Protein AF-A0A7C4C954-F1 (afdb_monomer_lite)

Sequence (87 aa):
MGGRLKKLQLKQRLSKDNTIITLVNSNVAKNGYKFVFEKPSEICLTCNLRKVCVERLEQGRIYEIIKVRDKKHFCKLLNDFVSVVEV

Structure (mmCIF, N/CA/C/O backbone):
data_AF-A0A7C4C954-F1
#
_entry.id   AF-A0A7C4C954-F1
#
loop_
_atom_site.group_PDB
_atom_site.id
_atom_site.type_symbol
_atom_site.label_atom_id
_atom_site.label_alt_id
_atom_site.label_comp_id
_atom_site.label_asym_id
_atom_site.label_entity_id
_atom_site.label_seq_id
_atom_site.pdbx_PDB_ins_code
_atom_site.Cartn_x
_atom_site.Cartn_y
_atom_site.Cartn_z
_atom_site.occupancy
_atom_site.B_iso_or_equiv
_atom_site.auth_seq_id
_atom_site.auth_comp_id
_atom_site.auth_asym_id
_atom_site.auth_atom_id
_atom_site.pdbx_PDB_model_num
ATOM 1 N N . MET A 1 1 ? -51.653 2.853 -24.451 1.00 47.03 1 MET A N 1
ATOM 2 C CA . MET A 1 1 ? -50.410 2.389 -25.103 1.00 47.03 1 MET A CA 1
ATOM 3 C C . MET A 1 1 ? -49.225 2.685 -24.190 1.00 47.03 1 MET A C 1
ATOM 5 O O . MET A 1 1 ? -49.025 3.833 -23.829 1.00 47.03 1 MET A O 1
ATOM 9 N N . GLY A 1 2 ? -48.543 1.613 -23.772 1.00 42.81 2 GLY A N 1
ATOM 10 C CA . GLY A 1 2 ? -47.255 1.498 -23.064 1.00 42.81 2 GLY A CA 1
ATOM 11 C C . GLY A 1 2 ? -46.611 2.723 -22.408 1.00 42.81 2 GLY A C 1
ATOM 12 O O . GLY A 1 2 ? -45.926 3.499 -23.069 1.00 42.81 2 GLY A O 1
ATOM 13 N N . GLY A 1 3 ? -46.697 2.785 -21.075 1.00 46.28 3 GLY A N 1
ATOM 14 C CA . GLY A 1 3 ? -45.805 3.586 -20.237 1.00 46.28 3 GLY A CA 1
ATOM 15 C C . GLY A 1 3 ? -44.353 3.114 -20.364 1.00 46.28 3 GLY A C 1
ATOM 16 O O . GLY A 1 3 ? -44.047 1.932 -20.201 1.00 46.28 3 GLY A O 1
ATOM 17 N N . ARG A 1 4 ? -43.443 4.042 -20.669 1.00 58.00 4 ARG A N 1
ATOM 18 C CA . ARG A 1 4 ? -42.015 3.762 -20.854 1.00 58.00 4 ARG A CA 1
ATOM 19 C C . ARG A 1 4 ? -41.269 4.024 -19.545 1.00 58.00 4 ARG A C 1
ATOM 21 O O . ARG A 1 4 ? -40.743 5.107 -19.314 1.00 58.00 4 ARG A O 1
ATOM 28 N N . LEU A 1 5 ? -41.233 3.008 -18.686 1.00 54.94 5 LEU A N 1
ATOM 29 C CA . LEU A 1 5 ? -40.340 2.939 -17.529 1.00 54.94 5 LEU A CA 1
ATOM 30 C C . LEU A 1 5 ? -38.883 2.916 -18.023 1.00 54.94 5 LEU A C 1
ATOM 32 O O . LEU A 1 5 ? -38.421 1.906 -18.557 1.00 54.94 5 LEU A O 1
ATOM 36 N N . LYS A 1 6 ? -38.141 4.016 -17.849 1.00 54.28 6 LYS A N 1
ATOM 37 C CA . LYS A 1 6 ? -36.677 4.000 -17.984 1.00 54.28 6 LYS A CA 1
ATOM 38 C C . LYS A 1 6 ? -36.068 3.503 -16.673 1.00 54.28 6 LYS A C 1
ATOM 40 O O . LYS A 1 6 ? -36.090 4.186 -15.654 1.00 54.28 6 LYS A O 1
ATOM 45 N N . LYS A 1 7 ? -35.561 2.271 -16.724 1.00 47.34 7 LYS A N 1
ATOM 46 C CA . LYS A 1 7 ? -34.801 1.601 -15.666 1.00 47.34 7 LYS A CA 1
ATOM 47 C C . LYS A 1 7 ? -33.498 2.353 -15.353 1.00 47.34 7 LYS A C 1
ATOM 49 O O . LYS A 1 7 ? -32.720 2.640 -16.253 1.00 47.34 7 LYS A O 1
ATOM 54 N N . LEU A 1 8 ? -33.301 2.595 -14.056 1.00 55.84 8 LEU A N 1
ATOM 55 C CA . LEU A 1 8 ? -32.076 2.390 -13.271 1.00 55.84 8 LEU A CA 1
ATOM 56 C C . LEU A 1 8 ? -30.717 2.488 -13.987 1.00 55.84 8 LEU A C 1
ATOM 58 O O . LEU A 1 8 ? -30.308 1.547 -14.659 1.00 55.84 8 LEU A O 1
ATOM 62 N N . GLN A 1 9 ? -29.943 3.510 -13.616 1.00 51.53 9 GLN A N 1
ATOM 63 C CA . GLN A 1 9 ? -28.480 3.458 -13.468 1.00 51.53 9 GLN A CA 1
ATOM 64 C C . GLN A 1 9 ? -28.136 4.203 -12.163 1.00 51.53 9 GLN A C 1
ATOM 66 O O . GLN A 1 9 ? -28.197 5.422 -12.086 1.00 51.53 9 GLN A O 1
ATOM 71 N N . LEU A 1 10 ? -28.176 3.494 -11.031 1.00 50.25 10 LEU A N 1
ATOM 72 C CA . LEU A 1 10 ? -27.018 2.899 -10.344 1.00 50.25 10 LEU A CA 1
ATOM 73 C C . LEU A 1 10 ? -26.137 3.925 -9.611 1.00 50.25 10 LEU A C 1
ATOM 75 O O . LEU A 1 10 ? -25.162 4.454 -10.130 1.00 50.25 10 LEU A O 1
ATOM 79 N N . LYS A 1 11 ? -26.527 4.130 -8.345 1.00 43.97 11 LYS A N 1
ATOM 80 C CA . LYS A 1 11 ? -25.693 4.302 -7.145 1.00 43.97 11 LYS A CA 1
ATOM 81 C C . LYS A 1 11 ? -24.216 4.646 -7.395 1.00 43.97 11 LYS A C 1
ATOM 83 O O . LYS A 1 11 ? -23.383 3.754 -7.497 1.00 43.97 11 LYS A O 1
ATOM 88 N N . GLN A 1 12 ? -23.872 5.921 -7.254 1.00 51.66 12 GLN A N 1
ATOM 89 C CA . GLN A 1 12 ? -22.583 6.310 -6.672 1.00 51.66 12 GLN A CA 1
ATOM 90 C C . GLN A 1 12 ? -22.825 7.285 -5.521 1.00 51.66 12 GLN A C 1
ATOM 92 O O . GLN A 1 12 ? -22.336 8.405 -5.493 1.00 51.66 12 GLN A O 1
ATOM 97 N N . ARG A 1 13 ? -23.644 6.842 -4.562 1.00 52.62 13 ARG A N 1
ATOM 98 C CA . ARG A 1 13 ? -23.738 7.468 -3.246 1.00 52.62 13 ARG A CA 1
ATOM 99 C C . ARG A 1 13 ? -22.839 6.663 -2.312 1.00 52.62 13 ARG A C 1
ATOM 101 O O . ARG A 1 13 ? -23.273 5.677 -1.732 1.00 52.62 13 ARG A O 1
ATOM 108 N N . LEU A 1 14 ? -21.573 7.050 -2.237 1.00 53.53 14 LEU A N 1
ATOM 109 C CA . LEU A 1 14 ? -20.758 6.824 -1.052 1.00 53.53 14 LEU A CA 1
ATOM 110 C C . LEU A 1 14 ? -20.130 8.168 -0.723 1.00 53.53 14 LEU A C 1
ATOM 112 O O . LEU A 1 14 ? -19.136 8.569 -1.318 1.00 53.53 14 LEU A O 1
ATOM 116 N N . SER A 1 15 ? -20.794 8.876 0.181 1.00 50.16 15 SER A N 1
ATOM 117 C CA . SER A 1 15 ? -20.197 9.890 1.039 1.00 50.16 15 SER A CA 1
ATOM 118 C C . SER A 1 15 ? -18.892 9.299 1.584 1.00 50.16 15 SER A C 1
ATOM 120 O O . SER A 1 15 ? -18.938 8.289 2.284 1.00 50.16 15 SER A O 1
ATOM 122 N N . LYS A 1 16 ? -17.737 9.808 1.154 1.00 49.72 16 LYS A N 1
ATOM 123 C CA . LYS A 1 16 ? -16.444 9.144 1.354 1.00 49.72 16 LYS A CA 1
ATOM 124 C C . LYS A 1 16 ? -15.499 10.057 2.121 1.00 49.72 16 LYS A C 1
ATOM 126 O O . LYS A 1 16 ? -14.539 10.582 1.568 1.00 49.72 16 LYS A O 1
ATOM 131 N N . ASP A 1 17 ? -15.821 10.265 3.386 1.00 56.34 17 ASP A N 1
ATOM 132 C CA . ASP A 1 17 ? -14.970 10.995 4.316 1.00 56.34 17 ASP A CA 1
ATOM 133 C C . ASP A 1 17 ? -13.806 10.083 4.753 1.00 56.34 17 ASP A C 1
ATOM 135 O O . ASP A 1 17 ? -14.015 9.032 5.352 1.00 56.34 17 ASP A O 1
ATOM 139 N N . ASN A 1 18 ? -12.576 10.472 4.405 1.00 68.25 18 ASN A N 1
ATOM 140 C CA . ASN A 1 18 ? -11.295 9.962 4.927 1.00 68.25 18 ASN A CA 1
ATOM 141 C C . ASN A 1 18 ? -10.853 8.507 4.661 1.00 68.25 18 ASN A C 1
ATOM 143 O O . ASN A 1 18 ? -9.947 8.028 5.335 1.00 68.25 18 ASN A O 1
ATOM 147 N N . THR A 1 19 ? -11.370 7.805 3.650 1.00 76.19 19 THR A N 1
ATOM 148 C CA . THR A 1 19 ? -10.769 6.511 3.258 1.00 76.19 19 THR A CA 1
ATOM 149 C C . THR A 1 19 ? -9.465 6.711 2.482 1.00 76.19 19 THR A C 1
ATOM 151 O O . THR A 1 19 ? -9.460 7.361 1.427 1.00 76.19 19 THR A O 1
ATOM 154 N N . ILE A 1 20 ? -8.365 6.119 2.948 1.00 86.69 20 ILE A N 1
ATOM 155 C CA . ILE A 1 20 ? -7.071 6.203 2.273 1.00 86.69 20 ILE A CA 1
ATOM 156 C C . ILE A 1 20 ? -7.026 5.128 1.186 1.00 86.69 20 ILE A C 1
ATOM 158 O O . ILE A 1 20 ? -7.299 3.954 1.410 1.00 86.69 20 ILE A O 1
ATOM 162 N N . ILE A 1 21 ? -6.701 5.533 -0.041 1.00 88.25 21 ILE A N 1
ATOM 163 C CA . ILE A 1 21 ? -6.493 4.594 -1.146 1.00 88.25 21 ILE A CA 1
ATOM 164 C C . ILE A 1 21 ? -4.999 4.337 -1.243 1.00 88.25 21 ILE A C 1
ATOM 166 O O . ILE A 1 21 ? -4.231 5.280 -1.429 1.00 88.25 21 ILE A O 1
ATOM 170 N N . THR A 1 22 ? -4.613 3.070 -1.158 1.00 90.25 22 THR A N 1
ATOM 171 C CA . THR A 1 22 ? -3.223 2.633 -1.267 1.00 90.25 22 THR A CA 1
ATOM 172 C C . THR A 1 22 ? -3.100 1.385 -2.143 1.00 90.25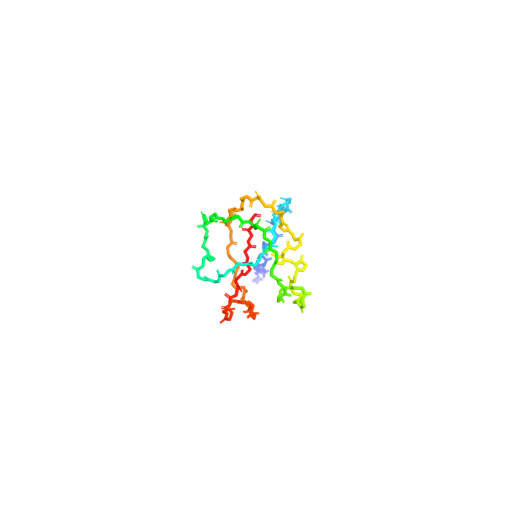 22 THR A C 1
ATOM 174 O O . THR A 1 22 ? -4.087 0.846 -2.646 1.00 90.25 22 THR A O 1
ATOM 177 N N . LEU A 1 23 ? -1.870 0.962 -2.401 1.00 89.56 23 LEU A N 1
ATOM 178 C CA . LEU A 1 23 ? -1.524 -0.190 -3.221 1.00 89.56 23 LEU A CA 1
ATOM 179 C C . LEU A 1 23 ? -0.776 -1.187 -2.343 1.00 89.56 23 LEU A C 1
ATOM 181 O O . LEU A 1 23 ? 0.227 -0.843 -1.725 1.00 89.56 23 LEU A O 1
ATOM 185 N N . VAL A 1 24 ? -1.247 -2.429 -2.318 1.00 89.88 24 VAL A N 1
ATOM 186 C CA . VAL A 1 24 ? -0.610 -3.521 -1.569 1.00 89.88 24 VAL A CA 1
ATOM 187 C C . VAL A 1 24 ? -0.411 -4.722 -2.474 1.00 89.88 24 VAL A C 1
ATOM 189 O O . VAL A 1 24 ? -1.063 -4.840 -3.511 1.00 89.88 24 VAL A O 1
ATOM 192 N N . ASN A 1 25 ? 0.491 -5.625 -2.101 1.00 90.50 25 ASN A N 1
ATOM 193 C CA . ASN A 1 25 ? 0.758 -6.820 -2.894 1.00 90.50 25 ASN A CA 1
ATOM 194 C C . ASN A 1 25 ? -0.530 -7.643 -3.090 1.00 90.50 25 ASN A C 1
ATOM 196 O O . ASN A 1 25 ? -1.275 -7.8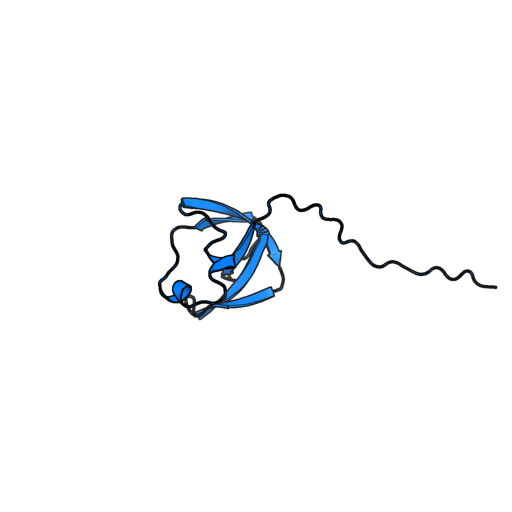63 -2.134 1.00 90.50 25 ASN A O 1
ATOM 200 N N . SER A 1 26 ? -0.802 -8.108 -4.312 1.00 88.38 26 SER A N 1
ATOM 201 C CA . SER A 1 26 ? -2.040 -8.839 -4.626 1.00 88.38 26 SER A CA 1
ATOM 202 C C . SER A 1 26 ? -2.197 -10.111 -3.790 1.00 88.38 26 SER A C 1
ATOM 204 O O . SER A 1 26 ? -3.320 -10.500 -3.487 1.00 88.38 26 SER A O 1
ATOM 206 N N . ASN A 1 27 ? -1.089 -10.716 -3.351 1.00 88.00 27 ASN A N 1
ATOM 207 C CA . ASN A 1 27 ? -1.103 -11.885 -2.466 1.00 88.00 27 ASN A CA 1
ATOM 208 C C . ASN A 1 27 ? -1.693 -11.601 -1.072 1.00 88.00 27 ASN A C 1
ATOM 210 O O . ASN A 1 27 ? -2.284 -12.495 -0.460 1.00 88.00 27 ASN A O 1
ATOM 214 N N . VAL A 1 28 ? -1.565 -10.364 -0.578 1.00 87.75 28 VAL A N 1
ATOM 215 C CA . VAL A 1 28 ? -2.060 -9.936 0.746 1.00 87.75 28 VAL A CA 1
ATOM 216 C C . VAL A 1 28 ? -3.255 -8.986 0.662 1.00 87.75 28 VAL A C 1
ATOM 218 O O . VAL A 1 28 ? -3.797 -8.591 1.690 1.00 87.75 28 VAL A O 1
ATOM 221 N N . ALA A 1 29 ? -3.691 -8.631 -0.549 1.00 89.25 29 ALA A N 1
ATOM 222 C CA . ALA A 1 29 ? -4.856 -7.796 -0.805 1.00 89.25 29 ALA A CA 1
ATOM 223 C C . ALA A 1 29 ? -6.148 -8.554 -0.459 1.00 89.25 29 ALA A C 1
ATOM 225 O O . ALA A 1 29 ? -6.854 -9.059 -1.331 1.00 89.25 29 ALA A O 1
ATOM 226 N N . LYS A 1 30 ? -6.435 -8.665 0.838 1.00 90.00 30 LYS A N 1
ATOM 227 C CA . LYS A 1 30 ? -7.610 -9.332 1.400 1.00 90.00 30 LYS A CA 1
ATOM 228 C C . LYS A 1 30 ? -8.236 -8.427 2.451 1.00 90.00 30 LYS A C 1
ATOM 230 O O . LYS A 1 30 ? -7.521 -7.804 3.230 1.00 90.00 30 LYS A O 1
ATOM 235 N N . ASN A 1 31 ? -9.563 -8.373 2.488 1.00 91.44 31 ASN A N 1
ATOM 236 C CA . ASN A 1 31 ? -10.270 -7.594 3.502 1.00 91.44 31 ASN A CA 1
ATOM 237 C C . ASN A 1 31 ? -9.951 -8.125 4.911 1.00 91.44 31 ASN A C 1
ATOM 239 O O . ASN A 1 31 ? -9.879 -9.337 5.113 1.00 91.44 31 ASN A O 1
ATOM 243 N N . GLY A 1 32 ? -9.758 -7.217 5.867 1.00 91.00 32 GLY A N 1
ATOM 244 C CA . GLY A 1 32 ? -9.358 -7.512 7.245 1.00 91.00 32 GLY A CA 1
ATOM 245 C C . GLY A 1 32 ? -7.854 -7.735 7.440 1.00 91.00 32 GLY A C 1
ATOM 246 O O . GLY A 1 32 ? -7.412 -7.952 8.567 1.00 91.00 32 GLY A O 1
ATOM 247 N N . TYR A 1 33 ? -7.042 -7.681 6.376 1.00 92.38 33 TYR A N 1
ATOM 248 C CA . TYR A 1 33 ? -5.588 -7.767 6.506 1.00 92.38 33 TYR A CA 1
ATOM 249 C C . TYR A 1 33 ? -5.025 -6.467 7.083 1.00 92.38 33 TYR A C 1
ATOM 251 O O . TYR A 1 33 ? -5.326 -5.380 6.588 1.00 92.38 33 TYR A O 1
ATOM 259 N N . LYS A 1 34 ? -4.189 -6.590 8.116 1.00 91.19 34 LYS A N 1
ATOM 260 C CA . LYS A 1 34 ? -3.521 -5.467 8.776 1.00 91.19 34 LYS A CA 1
ATOM 261 C C . LYS A 1 34 ? -2.054 -5.440 8.397 1.00 91.19 34 LYS A C 1
ATOM 263 O O . LYS A 1 34 ? -1.384 -6.467 8.477 1.00 91.19 34 LYS A O 1
ATOM 268 N N . PHE A 1 35 ? -1.550 -4.273 8.028 1.00 89.94 35 PHE A N 1
ATOM 269 C CA . PHE A 1 35 ? -0.136 -4.080 7.728 1.00 89.94 35 PHE A CA 1
ATOM 270 C C . PHE A 1 35 ? 0.372 -2.772 8.317 1.00 89.94 35 PHE A C 1
ATOM 272 O O . PHE A 1 35 ? -0.395 -1.836 8.533 1.00 89.94 35 PHE A O 1
ATOM 279 N N . VAL A 1 36 ? 1.676 -2.713 8.567 1.00 90.00 36 VAL A N 1
ATOM 280 C CA . VAL A 1 36 ? 2.352 -1.491 9.001 1.00 90.00 36 VAL A CA 1
ATOM 281 C C . VAL A 1 36 ? 3.124 -0.933 7.828 1.00 90.00 36 VAL A C 1
ATOM 283 O O . VAL A 1 36 ? 3.851 -1.659 7.150 1.00 90.00 36 VAL A O 1
ATOM 286 N N . PHE A 1 37 ? 2.957 0.358 7.576 1.00 88.94 37 PHE A N 1
ATOM 287 C CA . PHE A 1 37 ? 3.786 1.045 6.603 1.00 88.94 37 PHE A CA 1
ATOM 288 C C . PHE A 1 37 ? 5.055 1.552 7.293 1.00 88.94 37 PHE A C 1
ATOM 290 O O . PHE A 1 37 ? 4.973 2.417 8.155 1.00 88.94 37 PHE A O 1
ATOM 297 N N . GLU A 1 38 ? 6.228 1.010 6.957 1.00 86.00 38 GLU A N 1
ATOM 298 C CA . GLU A 1 38 ? 7.501 1.460 7.541 1.00 86.00 38 GLU A CA 1
ATOM 299 C C . GLU A 1 38 ? 8.197 2.497 6.661 1.00 86.00 38 GLU A C 1
ATOM 301 O O . GLU A 1 38 ? 8.276 3.660 7.031 1.00 86.00 38 GLU A O 1
ATOM 306 N N . LYS A 1 39 ? 8.707 2.117 5.485 1.00 83.81 39 LYS A N 1
ATOM 307 C CA . LYS A 1 39 ? 9.389 3.067 4.597 1.00 83.81 39 LYS A CA 1
ATOM 308 C C . LYS A 1 39 ? 9.215 2.728 3.117 1.00 83.81 39 LYS A C 1
ATOM 310 O O . LYS A 1 39 ? 9.125 1.547 2.770 1.00 83.81 39 LYS A O 1
ATOM 315 N N . PRO A 1 40 ? 9.240 3.731 2.217 1.00 84.88 40 PRO A N 1
ATOM 316 C CA . PRO A 1 40 ? 9.469 3.472 0.801 1.00 84.88 40 PRO A CA 1
ATOM 317 C C . PRO A 1 40 ? 10.849 2.853 0.568 1.00 84.88 40 PRO A C 1
ATOM 319 O O . PRO A 1 40 ? 11.824 3.206 1.230 1.00 84.88 40 PRO A O 1
ATOM 322 N N . SER A 1 41 ? 10.941 1.993 -0.444 1.00 84.88 41 SER A N 1
ATOM 323 C CA . SER A 1 41 ? 12.220 1.560 -1.012 1.00 84.88 41 SER A CA 1
ATOM 324 C C . SER A 1 41 ? 12.717 2.554 -2.072 1.00 84.88 41 SER A C 1
ATOM 326 O O . SER A 1 41 ? 11.929 3.325 -2.626 1.00 84.88 41 SER A O 1
ATOM 328 N N . GLU A 1 42 ? 14.006 2.511 -2.406 1.00 83.62 42 GLU A N 1
ATOM 329 C CA . GLU A 1 42 ? 14.639 3.377 -3.415 1.00 83.62 42 GLU A CA 1
ATOM 330 C C . GLU A 1 42 ? 13.985 3.227 -4.797 1.00 83.62 42 GLU A C 1
ATOM 332 O O . GLU A 1 42 ? 13.774 4.201 -5.515 1.00 83.62 42 GLU A O 1
ATOM 337 N N . ILE A 1 43 ? 13.538 2.013 -5.129 1.00 81.88 43 ILE A N 1
ATOM 338 C CA . ILE A 1 43 ? 12.802 1.713 -6.367 1.00 81.88 43 ILE A CA 1
ATOM 339 C C . ILE A 1 43 ? 11.452 2.450 -6.406 1.00 81.88 43 ILE A C 1
ATOM 341 O O . ILE A 1 43 ? 10.976 2.838 -7.472 1.00 81.88 43 ILE A O 1
ATOM 345 N N . CYS A 1 44 ? 10.831 2.699 -5.249 1.00 81.88 44 CYS A N 1
ATOM 346 C CA . CYS A 1 44 ? 9.602 3.484 -5.178 1.00 81.88 44 CYS A CA 1
ATOM 347 C C . CYS A 1 44 ? 9.856 4.975 -5.420 1.00 81.88 44 CYS A C 1
ATOM 349 O O . CYS A 1 44 ? 8.923 5.674 -5.806 1.00 81.88 44 CYS A O 1
ATOM 351 N N . LEU A 1 45 ? 11.086 5.477 -5.243 1.00 78.94 45 LEU A N 1
ATOM 352 C CA . LEU A 1 45 ? 11.408 6.887 -5.486 1.00 78.94 45 LEU A CA 1
ATOM 353 C C . LEU A 1 45 ? 11.246 7.263 -6.963 1.00 78.94 45 LEU A C 1
ATOM 355 O O . LEU A 1 45 ? 10.827 8.381 -7.251 1.00 78.94 45 LEU A O 1
ATOM 359 N N . THR A 1 46 ? 11.514 6.321 -7.873 1.00 83.50 46 THR A N 1
ATOM 360 C CA . THR A 1 46 ? 11.385 6.484 -9.333 1.00 83.50 46 THR A CA 1
ATOM 361 C C . THR A 1 46 ? 10.019 6.040 -9.874 1.00 83.50 46 THR A C 1
ATOM 363 O O . THR A 1 46 ? 9.785 6.052 -11.082 1.00 83.50 46 THR A O 1
ATOM 366 N N . CYS A 1 47 ? 9.093 5.638 -8.997 1.00 82.56 47 CYS A N 1
ATOM 367 C CA . CYS A 1 47 ? 7.794 5.105 -9.388 1.00 82.56 47 CYS A CA 1
ATOM 368 C C . CYS A 1 47 ? 6.730 6.207 -9.492 1.00 82.56 47 CYS A C 1
ATOM 370 O O . CYS A 1 47 ? 6.486 6.947 -8.540 1.00 82.56 47 CYS A O 1
ATOM 372 N N . ASN A 1 48 ? 5.984 6.230 -10.601 1.00 82.44 48 ASN A N 1
ATOM 373 C CA . ASN A 1 48 ? 4.863 7.162 -10.801 1.00 82.44 48 ASN A CA 1
ATOM 374 C C . ASN A 1 48 ? 3.731 6.986 -9.771 1.00 82.44 48 ASN A C 1
ATOM 376 O O . ASN A 1 48 ? 2.971 7.917 -9.516 1.00 82.44 48 ASN A O 1
ATOM 380 N N . LEU A 1 49 ? 3.613 5.799 -9.167 1.00 82.69 49 LEU A N 1
ATOM 381 C CA . LEU A 1 49 ? 2.592 5.485 -8.165 1.00 82.69 49 LEU A CA 1
ATOM 382 C C . LEU A 1 49 ? 3.030 5.813 -6.731 1.00 82.69 49 LEU A C 1
ATOM 384 O O . LEU A 1 49 ? 2.236 5.627 -5.814 1.00 82.69 49 LEU A O 1
ATOM 388 N N . ARG A 1 50 ? 4.249 6.326 -6.508 1.00 83.88 50 ARG A N 1
ATOM 389 C CA . ARG A 1 50 ? 4.765 6.685 -5.173 1.00 83.88 50 ARG A CA 1
ATOM 390 C C . ARG A 1 50 ? 3.797 7.565 -4.382 1.00 83.88 50 ARG A C 1
ATOM 392 O O . ARG A 1 50 ? 3.519 7.271 -3.221 1.00 83.88 50 ARG A O 1
ATOM 399 N N . LYS A 1 51 ? 3.229 8.578 -5.039 1.00 83.69 51 LYS A N 1
ATOM 400 C CA . LYS A 1 51 ? 2.285 9.526 -4.431 1.00 83.69 51 LYS A CA 1
ATOM 401 C C . LYS A 1 51 ? 1.062 8.860 -3.808 1.00 83.69 51 LYS A C 1
ATOM 403 O O . LYS A 1 51 ? 0.534 9.342 -2.817 1.00 83.69 51 LYS A O 1
ATOM 408 N N . VAL A 1 52 ? 0.587 7.765 -4.397 1.00 82.94 52 VAL A N 1
ATOM 409 C CA . VAL A 1 52 ? -0.621 7.059 -3.938 1.00 82.94 52 VAL A CA 1
ATOM 410 C C . VAL A 1 52 ? -0.302 5.789 -3.153 1.00 82.94 52 VAL A C 1
ATOM 412 O O . VAL A 1 52 ? -1.065 5.415 -2.277 1.00 82.94 52 VAL A O 1
ATOM 415 N N . CYS A 1 53 ? 0.826 5.141 -3.439 1.00 82.75 53 CYS A N 1
ATOM 416 C CA . CYS A 1 53 ? 1.271 3.916 -2.779 1.00 82.75 53 CYS A CA 1
ATOM 417 C C . CYS A 1 53 ? 1.938 4.186 -1.424 1.00 82.75 53 CYS A C 1
ATOM 419 O O . CYS A 1 53 ? 1.818 3.377 -0.514 1.00 82.75 53 CYS A O 1
ATOM 421 N N . VAL A 1 54 ? 2.687 5.288 -1.321 1.00 84.69 54 VAL A N 1
ATOM 422 C CA . VAL A 1 54 ? 3.605 5.562 -0.208 1.00 84.69 54 VAL A CA 1
ATOM 423 C C . VAL A 1 54 ? 3.263 6.886 0.467 1.00 84.69 54 VAL A C 1
ATOM 425 O O . VAL A 1 54 ? 3.069 6.903 1.670 1.00 84.69 54 VAL A O 1
ATOM 428 N N . GLU A 1 55 ? 3.136 7.990 -0.277 1.00 82.38 55 GLU A N 1
ATOM 429 C CA . GLU A 1 55 ? 2.923 9.322 0.338 1.00 82.38 55 GLU A CA 1
ATOM 430 C C . GLU A 1 55 ? 1.561 9.474 1.031 1.00 82.38 55 GLU A C 1
ATOM 432 O O . GLU A 1 55 ? 1.379 10.372 1.844 1.00 82.38 55 GLU A O 1
ATOM 437 N N . ARG A 1 56 ? 0.595 8.602 0.721 1.00 84.31 56 ARG A N 1
ATOM 438 C CA . ARG A 1 56 ? -0.708 8.549 1.401 1.00 84.31 56 ARG A CA 1
ATOM 439 C C . ARG A 1 56 ? -0.659 7.813 2.743 1.00 84.31 56 ARG A C 1
ATOM 441 O O . ARG A 1 56 ? -1.616 7.918 3.504 1.00 84.31 56 ARG A O 1
ATOM 448 N N . LEU A 1 57 ? 0.395 7.036 2.991 1.00 86.19 57 LEU A N 1
ATOM 449 C CA . LEU A 1 57 ? 0.564 6.237 4.197 1.00 86.19 57 LEU A CA 1
ATOM 450 C C . LEU A 1 57 ? 1.569 6.911 5.129 1.00 8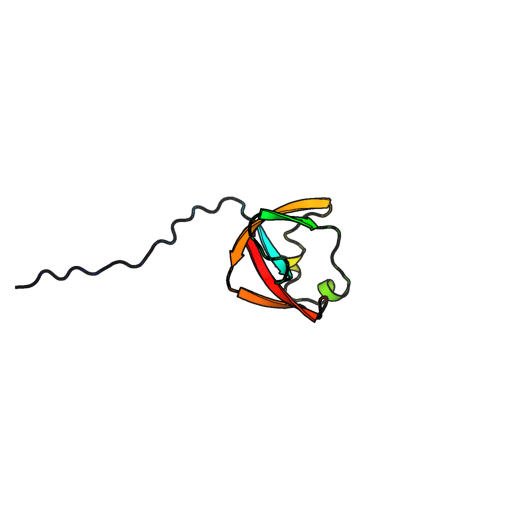6.19 57 LEU A C 1
ATOM 452 O O . LEU A 1 57 ? 2.591 7.443 4.703 1.00 86.19 57 LEU A O 1
ATOM 456 N N . GLU A 1 58 ? 1.282 6.858 6.420 1.00 86.56 58 GLU A N 1
ATOM 457 C CA . GLU A 1 58 ? 2.148 7.379 7.465 1.00 86.56 58 GLU A CA 1
ATOM 458 C C . GLU A 1 58 ? 3.025 6.259 8.016 1.00 86.56 58 GLU A C 1
ATOM 460 O O . GLU A 1 58 ? 2.558 5.153 8.306 1.00 86.56 58 GLU A O 1
ATOM 465 N N . GLN A 1 59 ? 4.313 6.558 8.156 1.00 88.94 59 GLN A N 1
ATOM 466 C CA . GLN A 1 59 ? 5.291 5.632 8.706 1.00 88.94 59 GLN A CA 1
ATOM 467 C C . GLN A 1 59 ? 4.936 5.256 10.152 1.00 88.94 59 GLN A C 1
ATOM 469 O O . GLN A 1 59 ? 4.643 6.118 10.977 1.00 88.94 59 GLN A O 1
ATOM 474 N N . GLY A 1 60 ? 4.979 3.961 10.459 1.00 88.62 60 GLY A N 1
ATOM 475 C CA . GLY A 1 60 ? 4.682 3.417 11.783 1.00 88.62 60 GLY A CA 1
ATOM 476 C C . GLY A 1 60 ? 3.190 3.284 12.095 1.00 88.62 60 GLY A C 1
ATOM 477 O O . GLY A 1 60 ? 2.847 2.910 13.215 1.00 88.62 60 GLY A O 1
ATOM 478 N N . ARG A 1 61 ? 2.291 3.556 11.137 1.00 89.75 61 ARG A N 1
ATOM 479 C CA . ARG A 1 61 ? 0.852 3.323 11.319 1.00 89.75 61 ARG A CA 1
ATOM 480 C C . ARG A 1 61 ? 0.423 1.945 10.832 1.00 89.75 61 ARG A C 1
ATOM 482 O O . ARG A 1 61 ? 0.888 1.458 9.801 1.00 89.75 61 ARG A O 1
ATOM 489 N N . ILE A 1 62 ? -0.498 1.347 11.588 1.00 90.38 62 ILE A N 1
ATOM 490 C CA . ILE A 1 62 ? -1.191 0.110 11.227 1.00 90.38 62 ILE A CA 1
ATOM 491 C C . ILE A 1 62 ? -2.418 0.484 10.395 1.00 90.38 62 ILE A C 1
ATOM 493 O O . ILE A 1 62 ?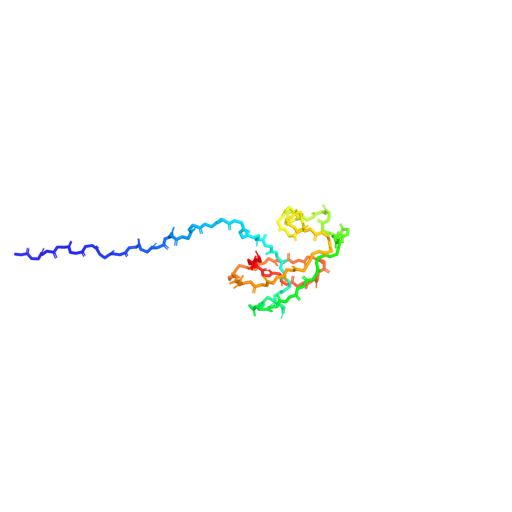 -3.271 1.243 10.850 1.00 90.38 62 ILE A O 1
ATOM 497 N N . TYR A 1 63 ? -2.514 -0.085 9.201 1.00 90.62 63 TYR A N 1
ATOM 498 C CA . TYR A 1 63 ? -3.641 0.059 8.289 1.00 90.62 63 TYR A CA 1
ATOM 499 C C . TYR A 1 63 ? -4.368 -1.273 8.151 1.00 90.62 63 TYR A C 1
ATOM 501 O O . TYR A 1 63 ? -3.724 -2.317 8.062 1.00 90.62 63 TYR A O 1
ATOM 509 N N . GLU A 1 64 ? -5.699 -1.240 8.114 1.00 91.31 64 GLU A N 1
ATOM 510 C CA . GLU A 1 64 ? -6.541 -2.413 7.879 1.00 91.31 64 GLU A CA 1
ATOM 511 C C . GLU A 1 64 ? -7.219 -2.294 6.516 1.00 91.31 64 GLU A C 1
ATOM 513 O O . GLU A 1 64 ? -7.845 -1.286 6.209 1.00 91.31 64 GLU A O 1
ATOM 518 N N . ILE A 1 65 ? -7.118 -3.332 5.689 1.00 91.56 65 ILE A N 1
ATOM 519 C CA . ILE A 1 65 ? -7.774 -3.358 4.383 1.00 91.56 65 ILE A CA 1
ATOM 520 C C . ILE A 1 65 ? -9.280 -3.521 4.577 1.00 91.56 65 ILE A C 1
ATOM 522 O O . ILE A 1 65 ? -9.758 -4.612 4.878 1.00 91.56 65 ILE A O 1
ATOM 526 N N . ILE A 1 66 ? -10.042 -2.459 4.329 1.00 90.81 66 ILE A N 1
ATOM 527 C CA . ILE A 1 66 ? -11.508 -2.507 4.377 1.00 90.81 66 ILE A CA 1
ATOM 528 C C . ILE A 1 66 ? -12.104 -2.992 3.053 1.00 90.81 66 ILE A C 1
ATOM 530 O O . ILE A 1 66 ? -13.188 -3.578 3.024 1.00 90.81 66 ILE A O 1
ATOM 534 N N . LYS A 1 67 ? -11.412 -2.735 1.936 1.00 89.56 67 LYS A N 1
ATOM 535 C CA . LYS A 1 67 ? -11.903 -3.086 0.604 1.00 89.56 67 LYS A CA 1
ATOM 536 C C . LYS A 1 67 ? -10.779 -3.233 -0.408 1.00 89.56 67 LYS A C 1
ATOM 538 O O . LYS A 1 67 ? -9.952 -2.342 -0.565 1.00 89.56 67 LYS A O 1
ATOM 543 N N . VAL A 1 68 ? -10.823 -4.308 -1.181 1.00 90.62 68 VAL A N 1
ATOM 544 C CA . VAL 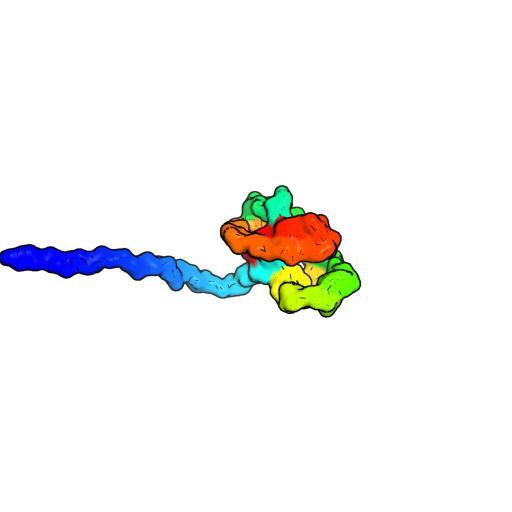A 1 68 ? -9.948 -4.522 -2.338 1.00 90.62 68 VAL A CA 1
ATOM 545 C C . VAL A 1 68 ? -10.688 -4.134 -3.616 1.00 90.62 68 VAL A C 1
ATOM 547 O O . VAL A 1 68 ? -11.867 -4.448 -3.781 1.00 90.62 68 VAL A O 1
ATOM 550 N N . ARG A 1 69 ? -10.015 -3.422 -4.521 1.00 88.25 69 ARG A N 1
ATOM 551 C CA . ARG A 1 69 ? -10.521 -3.099 -5.860 1.00 88.25 69 ARG A CA 1
ATOM 552 C C . ARG A 1 69 ? -9.912 -4.042 -6.892 1.00 88.25 69 ARG A C 1
ATOM 554 O O . ARG A 1 69 ? -8.737 -4.378 -6.806 1.00 88.25 69 ARG A O 1
ATOM 561 N N . ASP A 1 70 ? -10.657 -4.329 -7.955 1.00 81.94 70 ASP A N 1
ATOM 562 C CA . ASP A 1 70 ? -10.217 -5.171 -9.083 1.00 81.94 70 ASP A CA 1
ATOM 563 C C . ASP A 1 70 ? -9.148 -4.538 -9.999 1.00 81.94 70 ASP A C 1
ATOM 565 O O . ASP A 1 70 ? -8.860 -5.049 -11.081 1.00 81.94 70 ASP A O 1
ATOM 569 N N . LYS A 1 71 ? -8.539 -3.413 -9.602 1.00 86.00 71 LYS A N 1
ATOM 570 C CA . LYS A 1 71 ? -7.441 -2.793 -10.355 1.00 86.00 71 LYS A CA 1
ATOM 571 C C . LYS A 1 71 ? -6.102 -3.271 -9.817 1.00 86.00 71 LYS A C 1
ATOM 573 O O . LYS A 1 71 ? -5.811 -3.093 -8.634 1.00 86.00 71 LYS A O 1
ATOM 578 N N . LYS A 1 72 ? -5.278 -3.804 -10.718 1.00 87.94 72 LYS A N 1
ATOM 579 C CA . LYS A 1 72 ? -3.916 -4.252 -10.433 1.00 87.94 72 LYS A CA 1
ATOM 580 C C . LYS A 1 72 ? -2.905 -3.418 -11.210 1.00 87.94 72 LYS A C 1
ATOM 582 O O . LYS A 1 72 ? -3.142 -3.063 -12.362 1.00 87.94 72 LYS A O 1
ATOM 587 N N . HIS A 1 73 ? -1.777 -3.125 -10.580 1.00 88.06 73 HIS A N 1
ATOM 588 C CA . HIS A 1 73 ? -0.636 -2.449 -11.184 1.00 88.06 73 HIS A CA 1
ATOM 589 C C . HIS A 1 73 ? 0.611 -3.300 -10.994 1.00 88.06 73 HIS A C 1
ATOM 591 O O . HIS A 1 73 ? 0.777 -3.934 -9.961 1.00 88.06 73 HIS A O 1
ATOM 597 N N . PHE A 1 74 ? 1.500 -3.321 -11.979 1.00 87.56 74 PHE A N 1
ATOM 598 C CA . PHE A 1 74 ? 2.761 -4.037 -11.839 1.00 87.56 74 PHE A CA 1
ATOM 599 C C . PHE A 1 74 ? 3.747 -3.220 -10.992 1.00 87.56 74 PHE A C 1
ATOM 601 O O . PHE A 1 74 ? 3.969 -2.037 -11.263 1.00 87.56 74 PHE A O 1
ATOM 608 N N . CYS A 1 75 ? 4.341 -3.843 -9.975 1.00 85.44 75 CYS A N 1
ATOM 609 C CA . CYS A 1 75 ? 5.319 -3.218 -9.095 1.00 85.44 75 CYS A CA 1
ATOM 610 C C . CYS A 1 75 ? 6.707 -3.819 -9.328 1.00 85.44 75 CYS A C 1
ATOM 612 O O . CYS A 1 75 ? 6.950 -4.984 -9.023 1.00 85.44 75 CYS A O 1
ATOM 614 N N . LYS A 1 76 ? 7.651 -2.993 -9.799 1.00 85.38 76 LYS A N 1
ATOM 615 C CA . LYS A 1 76 ? 9.041 -3.415 -10.045 1.00 85.38 76 LYS A CA 1
ATOM 616 C C . LYS A 1 76 ? 9.776 -3.849 -8.772 1.00 85.38 76 LYS A C 1
ATOM 618 O O . LYS A 1 76 ? 10.647 -4.699 -8.853 1.00 85.38 76 LYS A O 1
ATOM 623 N N . LEU A 1 77 ? 9.424 -3.279 -7.615 1.00 85.31 77 LEU A N 1
ATOM 624 C CA . LEU A 1 77 ? 10.034 -3.622 -6.323 1.00 85.31 77 LEU A CA 1
ATOM 625 C C . LEU A 1 77 ? 9.771 -5.082 -5.940 1.00 85.31 77 LEU A C 1
ATOM 627 O O . LEU A 1 77 ? 10.680 -5.784 -5.520 1.00 85.31 77 LEU A O 1
ATOM 631 N N . LEU A 1 78 ? 8.512 -5.508 -6.050 1.00 82.94 78 LEU A N 1
ATOM 632 C CA . LEU A 1 78 ? 8.070 -6.847 -5.656 1.00 82.94 78 LEU A CA 1
ATOM 633 C C . LEU A 1 78 ? 8.202 -7.858 -6.798 1.00 82.94 78 LEU A C 1
ATOM 635 O O . LEU A 1 78 ? 8.021 -9.048 -6.571 1.00 82.94 78 LEU A O 1
ATOM 639 N N . ASN A 1 79 ? 8.474 -7.368 -8.013 1.00 87.06 79 ASN A N 1
ATOM 640 C CA . ASN A 1 79 ? 8.382 -8.126 -9.255 1.00 87.06 79 ASN A CA 1
ATOM 641 C C . ASN A 1 79 ? 7.024 -8.847 -9.405 1.00 87.06 79 ASN A C 1
ATOM 643 O O . ASN A 1 79 ? 6.945 -9.935 -9.965 1.00 87.06 79 ASN A O 1
ATOM 647 N N . ASP A 1 80 ? 5.961 -8.233 -8.875 1.00 89.38 80 ASP A N 1
ATOM 648 C CA . ASP A 1 80 ? 4.616 -8.806 -8.784 1.00 89.38 80 ASP A CA 1
ATOM 649 C C . ASP A 1 80 ? 3.550 -7.711 -8.968 1.00 89.38 80 ASP A C 1
ATOM 651 O O . ASP A 1 80 ? 3.847 -6.511 -9.067 1.00 89.38 80 ASP A O 1
ATOM 655 N N . PHE A 1 81 ? 2.284 -8.110 -9.023 1.00 89.12 81 PHE A N 1
ATOM 656 C CA . PHE A 1 81 ? 1.160 -7.199 -9.139 1.00 89.12 81 PHE A CA 1
ATOM 657 C C . PHE A 1 81 ? 0.730 -6.699 -7.763 1.00 89.12 81 PHE A C 1
ATOM 659 O O . PHE A 1 81 ? 0.467 -7.464 -6.839 1.00 89.12 81 PHE A O 1
ATOM 666 N N . VAL A 1 82 ? 0.535 -5.395 -7.639 1.00 90.44 82 VAL A N 1
ATOM 667 C CA . VAL A 1 82 ? -0.121 -4.766 -6.494 1.00 90.44 82 VAL A CA 1
ATOM 668 C C . VAL A 1 82 ? -1.580 -4.483 -6.828 1.00 90.44 82 VAL A C 1
ATOM 670 O O . VAL A 1 82 ? -1.897 -4.035 -7.928 1.00 90.44 82 VAL A O 1
ATOM 673 N N . SER A 1 83 ? -2.477 -4.748 -5.889 1.00 91.12 83 SER A N 1
ATOM 674 C CA . SER A 1 83 ? -3.899 -4.437 -6.005 1.00 91.12 83 SER A CA 1
ATOM 675 C C . SER A 1 83 ? -4.205 -3.123 -5.290 1.00 91.12 83 SER A C 1
ATOM 677 O O . SER A 1 83 ? -3.622 -2.813 -4.249 1.00 91.12 83 SER A O 1
ATOM 679 N N . VAL A 1 84 ? -5.118 -2.336 -5.859 1.00 90.69 84 VAL A N 1
ATOM 680 C CA . VAL A 1 84 ? -5.593 -1.101 -5.229 1.00 90.69 84 VAL A CA 1
ATOM 681 C C . VAL A 1 84 ? -6.524 -1.472 -4.082 1.00 90.69 84 VAL A C 1
ATOM 683 O O . VAL A 1 84 ? -7.524 -2.156 -4.290 1.00 90.69 84 VAL A O 1
ATOM 686 N N . VAL A 1 85 ? -6.224 -0.989 -2.886 1.00 91.06 85 VAL A N 1
ATOM 687 C CA . VAL A 1 85 ? -7.013 -1.241 -1.684 1.00 91.06 85 VAL A CA 1
ATOM 688 C C . VAL A 1 85 ? -7.401 0.059 -1.004 1.00 91.06 85 VAL A C 1
ATOM 690 O O . VAL A 1 85 ? -6.796 1.113 -1.202 1.00 91.06 85 VAL A O 1
ATOM 693 N N . GLU A 1 86 ? -8.465 -0.028 -0.230 1.00 90.31 86 GLU A N 1
ATOM 694 C CA . GLU A 1 86 ? -8.976 1.029 0.619 1.00 90.31 86 GLU A CA 1
ATOM 695 C C . GLU A 1 86 ? -8.691 0.619 2.064 1.00 90.31 86 GLU A C 1
ATOM 697 O O . GLU A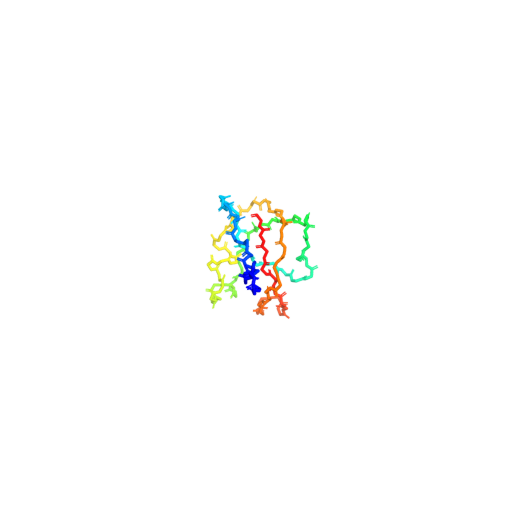 1 86 ? -8.982 -0.524 2.441 1.00 90.31 86 GLU A O 1
ATOM 702 N N . VAL A 1 87 ? -8.087 1.539 2.815 1.00 89.69 87 VAL A N 1
ATOM 703 C CA . VAL A 1 87 ? -7.720 1.418 4.231 1.00 89.69 87 VAL A CA 1
ATOM 704 C C . VAL A 1 87 ? -8.237 2.607 5.032 1.00 89.69 87 VAL A C 1
ATOM 706 O O . VAL A 1 87 ? -8.575 3.648 4.410 1.00 89.69 87 VAL A O 1
#

Radius of gyration: 17.61 Å; chains: 1; bounding box: 65×23×37 Å

Secondary structure (DSSP, 8-state):
-----------------SPPEEEEETTT--TT-EEEE----HHHHT-TTHHHHTTTSPTTEEEE--EEEEEEEEETTTTEEEEEEE-

Foldseek 3Di:
DDDDDDDDDDDPPDPDPDWQKAWAAPVQLDAFRKDAQADDDPLLVPDPCVCRHPVSHDHGDIDGFHDWDPDWDQDPVVNGIITITID

pLDDT: mean 79.87, std 14.84, range [42.81, 92.38]